Protein AF-A0A1F9CX68-F1 (afdb_monomer)

Nearest PDB structures (foldseek):
  2p1b-assembly2_B  TM=5.301E-01  e=1.388E-01  Homo sapiens
  8ic1-assembly1_A  TM=4.651E-01  e=1.816E-01  Microbacterium arabinogalactanolyticum
  3wg3-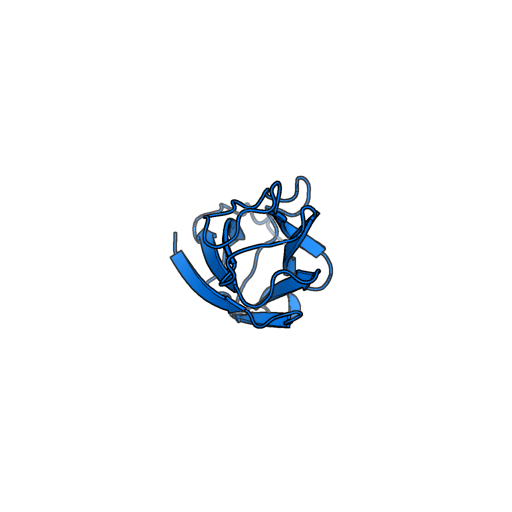assembly1_B  TM=4.033E-01  e=5.564E-02  Cyclocybe cylindracea
  8hhv-assembly1_A  TM=3.440E-01  e=1.916E-01  Microbacterium arabinogalactanolyticum
  7ou8-assembly1_AAA  TM=4.568E-01  e=9.112E-01  Bacteroides thetaiotaomicron VPI-5482

Foldseek 3Di:
DDKDKDKAFFQGKDWAFDPAKFFFPWKKKAQPDQFFDFQWKKFWALVVHTQWMWTDHGGGGRDITIIDGDPPCRGQIAHCPDPDPSSGIIIIGTDGGSGMMIMMTDTDPPSDDPDDPPDD

Secondary structure (DSSP, 8-state):
-EEEEEEE-TT-EEEEE-SSSBEEEEEEEEESSSB--TT-EEEEEETTEEEEEEE--SSB-SSEEEPEEPTTTTTPPB-TT-SSHHHHEEEEEEESS---EEEEEEEES-----PPP---

Solvent-accessible surface area (backbone atoms only — not comparable to full-atom values): 6386 Å² total; per-residue (Å²): 114,48,79,46,82,43,83,39,53,53,65,27,76,47,77,43,72,38,93,49,52,24,25,59,74,44,40,35,35,30,34,76,33,76,54,30,50,60,69,23,32,41,35,36,15,49,68,91,46,56,23,30,41,25,57,39,83,47,51,68,27,69,44,83,45,66,32,50,64,31,93,85,38,30,78,52,66,28,26,56,84,56,91,50,70,51,32,23,31,43,32,37,37,42,45,60,85,33,49,32,31,44,33,40,40,34,33,26,61,75,67,81,72,85,73,75,82,91,80,133

Mean predicted aligned error: 5.5 Å

Structure (mmCIF, N/CA/C/O backbone):
data_AF-A0A1F9CX68-F1
#
_entry.id   AF-A0A1F9CX68-F1
#
loop_
_atom_site.group_PDB
_atom_site.id
_atom_site.type_symbol
_atom_site.label_atom_id
_atom_site.label_alt_id
_atom_site.label_comp_id
_atom_site.label_asym_id
_atom_site.label_entity_id
_atom_site.label_seq_id
_atom_site.pdbx_PDB_ins_code
_atom_site.Cartn_x
_atom_site.Cartn_y
_atom_site.Cartn_z
_atom_site.occupancy
_atom_site.B_iso_or_equiv
_atom_site.auth_seq_id
_atom_site.auth_comp_id
_atom_site.auth_asym_id
_atom_site.auth_atom_id
_atom_site.pdbx_PDB_model_num
ATOM 1 N N . MET A 1 1 ? 1.232 -13.305 -10.029 1.00 83.56 1 MET A N 1
ATOM 2 C CA . MET A 1 1 ? 0.776 -12.393 -8.950 1.00 83.56 1 MET A CA 1
ATOM 3 C C . MET A 1 1 ? 1.349 -12.880 -7.632 1.00 83.56 1 MET A C 1
ATOM 5 O O . MET A 1 1 ? 1.101 -14.020 -7.250 1.00 83.56 1 MET A O 1
ATOM 9 N N . ILE A 1 2 ? 2.121 -12.030 -6.964 1.00 92.50 2 ILE A N 1
ATOM 10 C CA . ILE A 1 2 ? 2.839 -12.309 -5.717 1.00 92.50 2 ILE A CA 1
ATOM 11 C C . ILE A 1 2 ? 2.177 -11.509 -4.591 1.00 92.50 2 ILE A C 1
ATOM 13 O O . ILE A 1 2 ? 1.781 -10.365 -4.799 1.00 92.50 2 ILE A O 1
ATOM 17 N N . ARG A 1 3 ? 2.053 -12.098 -3.398 1.00 95.19 3 ARG A N 1
ATOM 18 C CA . ARG A 1 3 ? 1.547 -11.407 -2.203 1.00 95.19 3 ARG A CA 1
ATOM 19 C C . ARG A 1 3 ? 2.663 -11.235 -1.189 1.00 95.19 3 ARG A C 1
ATOM 21 O O . ARG A 1 3 ? 3.332 -12.207 -0.844 1.00 95.19 3 ARG A O 1
ATOM 28 N N . LEU A 1 4 ? 2.854 -10.007 -0.725 1.00 95.69 4 LEU A N 1
ATOM 29 C CA . LEU A 1 4 ? 3.863 -9.655 0.270 1.00 95.69 4 LEU A CA 1
ATOM 30 C C . LEU A 1 4 ? 3.145 -9.207 1.539 1.00 95.69 4 LEU A C 1
ATOM 32 O O . LEU A 1 4 ? 2.350 -8.274 1.484 1.00 95.69 4 LEU A O 1
ATOM 36 N N . LEU A 1 5 ? 3.430 -9.856 2.667 1.00 97.0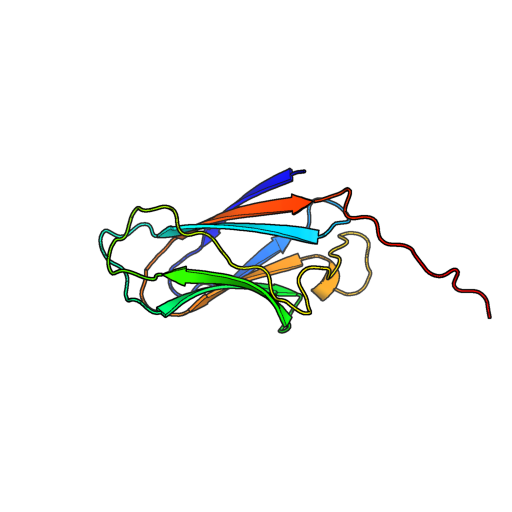6 5 LEU A N 1
ATOM 37 C CA . LEU A 1 5 ? 2.916 -9.445 3.971 1.00 97.06 5 LEU A CA 1
ATOM 38 C C . LEU A 1 5 ? 4.004 -8.684 4.726 1.00 97.06 5 LEU A C 1
ATOM 40 O O . LEU A 1 5 ? 5.111 -9.192 4.904 1.00 97.06 5 LEU A O 1
ATOM 44 N N . VAL A 1 6 ? 3.681 -7.477 5.176 1.00 96.25 6 VAL A N 1
ATOM 45 C CA . VAL A 1 6 ? 4.630 -6.560 5.808 1.00 96.25 6 VAL A CA 1
ATOM 46 C C . VAL A 1 6 ? 4.044 -6.045 7.114 1.00 96.25 6 VAL A C 1
ATOM 48 O O . VAL A 1 6 ? 2.918 -5.553 7.150 1.00 96.25 6 VAL A O 1
ATOM 51 N N . ALA A 1 7 ? 4.817 -6.146 8.193 1.00 94.88 7 ALA A N 1
ATOM 52 C CA . ALA A 1 7 ? 4.489 -5.487 9.448 1.00 94.88 7 ALA A CA 1
ATOM 53 C C . ALA A 1 7 ? 4.952 -4.027 9.392 1.00 94.88 7 ALA A C 1
ATOM 55 O O . ALA A 1 7 ? 6.127 -3.749 9.143 1.00 94.88 7 ALA A O 1
ATOM 56 N N . LEU A 1 8 ? 4.028 -3.103 9.632 1.00 93.88 8 LEU A N 1
ATOM 57 C CA . LEU A 1 8 ? 4.267 -1.668 9.660 1.00 93.88 8 LEU A CA 1
ATOM 58 C C . LEU A 1 8 ? 4.091 -1.173 11.098 1.00 93.88 8 LEU A C 1
ATOM 60 O O . LEU A 1 8 ? 3.026 -1.343 11.688 1.00 93.88 8 LEU A O 1
ATOM 64 N N . ALA A 1 9 ? 5.140 -0.597 11.681 1.00 89.62 9 ALA A N 1
ATOM 65 C CA . ALA A 1 9 ? 5.049 0.032 12.998 1.00 89.62 9 ALA A CA 1
ATOM 66 C C . ALA A 1 9 ? 4.182 1.305 12.944 1.00 89.62 9 ALA A C 1
ATOM 68 O O . ALA A 1 9 ? 3.992 1.880 11.871 1.00 89.62 9 ALA A O 1
ATOM 69 N N . SER A 1 10 ? 3.692 1.758 14.101 1.00 81.81 10 SER A N 1
ATOM 70 C CA . SER A 1 10 ? 3.003 3.050 14.227 1.00 81.81 10 SER A CA 1
ATOM 71 C C . SER A 1 10 ? 3.894 4.184 13.719 1.00 81.81 10 SER A C 1
ATOM 73 O O . SER A 1 10 ? 5.069 4.227 14.088 1.00 81.81 10 SER A O 1
ATOM 75 N N . ASP A 1 11 ? 3.356 5.058 12.863 1.00 77.00 11 ASP A N 1
ATOM 76 C CA . ASP A 1 11 ? 4.095 6.151 12.201 1.00 77.00 11 ASP A CA 1
ATOM 77 C C . ASP A 1 11 ? 5.347 5.684 11.426 1.00 77.00 11 ASP A C 1
ATOM 79 O O . ASP A 1 11 ? 6.288 6.440 11.171 1.00 77.00 11 ASP A O 1
ATOM 83 N N . GLY A 1 12 ? 5.388 4.397 11.070 1.00 82.50 12 GLY A N 1
ATOM 84 C CA . GLY A 1 12 ? 6.539 3.764 10.452 1.00 82.50 12 GLY A CA 1
ATOM 85 C C . GLY A 1 12 ? 6.672 4.094 8.969 1.00 82.50 12 GLY A C 1
ATOM 86 O O . GLY A 1 12 ? 5.693 4.182 8.226 1.00 82.50 12 GLY A O 1
ATOM 87 N N . THR A 1 13 ? 7.922 4.191 8.516 1.00 93.31 13 THR A N 1
ATOM 88 C CA . THR A 1 13 ? 8.280 4.041 7.102 1.00 93.31 13 THR A CA 1
ATOM 89 C C . THR A 1 13 ? 9.013 2.719 6.926 1.00 93.31 13 THR A C 1
ATOM 91 O O . THR A 1 13 ? 9.986 2.454 7.631 1.00 93.31 13 THR A O 1
ATOM 94 N N . VAL A 1 14 ? 8.572 1.901 5.973 1.00 95.31 14 VAL A N 1
ATOM 95 C CA . VAL A 1 14 ? 9.218 0.630 5.622 1.00 95.31 14 VAL A CA 1
ATOM 96 C C . VAL A 1 14 ? 9.485 0.603 4.123 1.00 95.31 14 VAL A C 1
ATOM 98 O O . VAL A 1 14 ? 8.630 0.979 3.325 1.00 95.31 14 VAL A O 1
ATOM 101 N N . TYR A 1 15 ? 10.673 0.140 3.741 1.00 96.31 15 TYR A N 1
ATOM 102 C CA . TYR A 1 15 ? 11.033 -0.102 2.348 1.00 96.31 15 TYR A CA 1
ATOM 103 C C . TYR A 1 15 ? 10.965 -1.598 2.076 1.00 96.31 15 TYR A C 1
ATOM 105 O O . TYR A 1 15 ? 11.686 -2.383 2.690 1.00 96.31 15 TYR A O 1
ATOM 113 N N . VAL A 1 16 ? 10.081 -1.984 1.166 1.00 96.44 16 VAL A N 1
ATOM 114 C CA . VAL A 1 16 ? 9.830 -3.373 0.792 1.00 96.44 16 VAL A CA 1
ATOM 115 C C . VAL A 1 16 ? 10.505 -3.620 -0.556 1.00 96.44 16 VAL A C 1
ATOM 117 O O . VAL A 1 16 ? 10.091 -3.011 -1.544 1.00 96.44 16 VAL A O 1
ATOM 120 N N . PRO A 1 17 ? 11.542 -4.469 -0.639 1.00 95.56 17 PRO A N 1
ATOM 121 C CA . PRO A 1 17 ? 12.159 -4.808 -1.916 1.00 95.56 17 PRO A CA 1
ATOM 122 C C . PRO A 1 17 ? 11.144 -5.429 -2.877 1.00 95.56 17 PRO A C 1
ATOM 124 O O . PRO A 1 17 ? 10.378 -6.314 -2.488 1.00 95.56 17 PRO A O 1
ATOM 127 N N . ALA A 1 18 ? 11.142 -4.979 -4.132 1.00 93.44 18 ALA A N 1
ATOM 128 C CA . ALA A 1 18 ? 10.320 -5.593 -5.162 1.00 93.44 18 ALA A CA 1
ATOM 129 C C . ALA A 1 18 ? 10.815 -7.031 -5.427 1.00 93.44 18 ALA A C 1
ATOM 131 O O . ALA A 1 18 ? 12.008 -7.230 -5.661 1.00 93.44 18 ALA A O 1
ATOM 132 N N . PRO A 1 19 ? 9.936 -8.049 -5.401 1.00 93.06 19 PRO A N 1
ATOM 133 C CA . PRO A 1 19 ? 10.350 -9.446 -5.553 1.00 93.06 19 PRO A CA 1
ATOM 134 C C . PRO A 1 19 ? 10.785 -9.772 -6.989 1.00 93.06 19 PRO A C 1
ATOM 136 O O . PRO A 1 19 ? 11.557 -10.698 -7.219 1.00 93.06 19 PRO A O 1
ATOM 139 N N . CYS A 1 20 ? 10.258 -9.028 -7.957 1.00 91.25 20 CYS A N 1
ATOM 140 C CA . CYS A 1 20 ? 10.547 -9.125 -9.380 1.00 91.25 20 CYS A CA 1
ATOM 141 C C . CYS A 1 20 ? 10.119 -7.819 -10.063 1.00 91.25 20 CYS A C 1
ATOM 143 O O . CYS A 1 20 ? 9.579 -6.917 -9.416 1.00 91.25 20 CYS A O 1
ATOM 145 N N . ARG A 1 21 ? 10.349 -7.719 -11.374 1.00 92.44 21 ARG A N 1
ATOM 146 C CA . ARG A 1 21 ? 9.840 -6.604 -12.169 1.00 92.44 21 ARG A CA 1
ATOM 147 C C . ARG A 1 21 ? 8.313 -6.673 -12.268 1.00 92.44 21 ARG A C 1
ATOM 149 O O . ARG A 1 21 ? 7.781 -7.683 -12.716 1.00 92.44 21 ARG A O 1
ATOM 156 N N . GLY A 1 22 ? 7.617 -5.604 -11.890 1.00 92.88 22 GLY A N 1
ATOM 157 C CA . GLY A 1 22 ? 6.152 -5.572 -11.886 1.00 92.88 22 GLY A CA 1
ATOM 158 C C . GLY A 1 22 ? 5.563 -4.293 -11.297 1.00 92.88 22 GLY A C 1
ATOM 159 O O . GLY A 1 22 ? 6.254 -3.283 -11.172 1.00 92.88 22 GLY A O 1
ATOM 160 N N . VAL A 1 23 ? 4.276 -4.325 -10.949 1.00 94.50 23 VAL A N 1
ATOM 161 C CA . VAL A 1 23 ? 3.532 -3.177 -10.395 1.00 94.50 23 VAL A CA 1
ATOM 162 C C . VAL A 1 23 ? 2.768 -3.556 -9.127 1.00 94.50 23 VAL A C 1
ATOM 164 O O . VAL A 1 23 ? 2.427 -4.719 -8.907 1.00 94.50 23 VAL A O 1
ATOM 167 N N . VAL A 1 24 ? 2.434 -2.558 -8.308 1.00 95.00 24 VAL A N 1
ATOM 168 C CA . VAL A 1 24 ? 1.497 -2.734 -7.190 1.00 95.00 24 VAL A CA 1
ATOM 169 C C . VAL A 1 24 ? 0.072 -2.754 -7.745 1.00 95.00 24 VAL A C 1
ATOM 171 O O . VAL A 1 24 ? -0.470 -1.723 -8.133 1.00 95.00 24 VAL A O 1
ATOM 174 N N . SER A 1 25 ? -0.535 -3.937 -7.786 1.00 94.19 25 SER A N 1
ATOM 175 C CA . SER A 1 25 ? -1.900 -4.152 -8.286 1.00 94.19 25 SER A CA 1
ATOM 176 C C . SER A 1 25 ? -2.981 -3.931 -7.224 1.00 94.19 25 SER A C 1
ATOM 178 O O . SER A 1 25 ? -4.106 -3.561 -7.558 1.00 94.19 25 SER A O 1
ATOM 180 N N . GLY A 1 26 ? -2.634 -4.087 -5.945 1.00 95.25 26 GLY A N 1
ATOM 181 C CA . GLY A 1 26 ? -3.558 -3.922 -4.829 1.00 95.25 26 GLY A CA 1
ATOM 182 C C . GLY A 1 26 ? -2.840 -3.742 -3.495 1.00 95.25 26 GLY A C 1
ATOM 183 O O . GLY A 1 26 ? -1.662 -4.076 -3.346 1.00 95.25 26 GLY A O 1
ATOM 184 N N . LEU A 1 27 ? -3.565 -3.190 -2.528 1.00 97.44 27 LEU A N 1
ATOM 185 C CA . LEU A 1 27 ? -3.090 -2.954 -1.171 1.00 97.44 27 LEU A CA 1
ATOM 186 C C . LEU A 1 27 ? -4.234 -3.247 -0.203 1.00 97.44 27 LEU A C 1
ATOM 188 O O . LEU A 1 27 ? -5.350 -2.768 -0.404 1.00 97.44 27 LEU A O 1
ATOM 192 N N . LYS A 1 28 ? -3.966 -4.023 0.840 1.00 97.06 28 LYS A N 1
ATOM 193 C CA . LYS A 1 28 ? -4.898 -4.274 1.943 1.00 97.06 28 LYS A CA 1
ATOM 194 C C . LYS A 1 28 ? -4.157 -4.141 3.254 1.00 97.06 28 LYS A C 1
ATOM 196 O O . LYS A 1 28 ? -2.966 -4.439 3.316 1.00 97.06 28 LYS A O 1
ATOM 201 N N . ALA A 1 29 ? -4.843 -3.730 4.308 1.00 95.62 29 ALA A N 1
ATOM 202 C CA . ALA A 1 29 ? -4.235 -3.696 5.626 1.00 95.62 29 ALA A CA 1
ATOM 203 C C . ALA A 1 29 ? -5.238 -3.971 6.737 1.00 95.62 29 ALA A C 1
ATOM 205 O O . ALA A 1 29 ? -6.438 -3.757 6.583 1.00 95.62 29 ALA A O 1
ATOM 206 N N . VAL A 1 30 ? -4.709 -4.429 7.868 1.00 94.94 30 VAL A N 1
ATOM 207 C CA . VAL A 1 30 ? -5.434 -4.539 9.133 1.00 94.94 30 VAL A CA 1
ATOM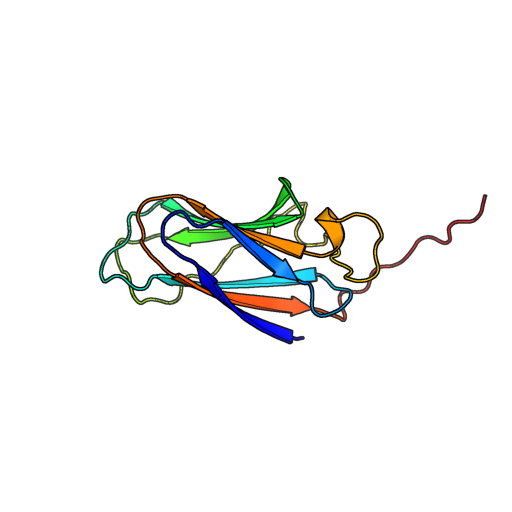 208 C C . VAL A 1 30 ? -4.633 -3.819 10.206 1.00 94.94 30 VAL A C 1
ATOM 210 O O . VAL A 1 30 ? -3.538 -4.261 10.578 1.00 94.94 30 VAL A O 1
ATOM 213 N N . TYR A 1 31 ? -5.189 -2.732 10.730 1.00 93.69 31 TYR A N 1
ATOM 214 C CA . TYR A 1 31 ? -4.637 -2.040 11.891 1.00 93.69 31 TYR A CA 1
ATOM 215 C C . TYR A 1 31 ? -4.761 -2.923 13.136 1.00 93.69 31 TYR A C 1
ATOM 217 O O . TYR A 1 31 ? -5.830 -3.460 13.422 1.00 93.69 31 TYR A O 1
ATOM 225 N N . GLN A 1 32 ? -3.665 -3.084 13.875 1.00 92.94 32 GLN A N 1
ATOM 226 C CA . GLN A 1 32 ? -3.539 -3.958 15.047 1.00 92.94 32 GLN A CA 1
ATOM 227 C C . GLN A 1 32 ? -3.965 -3.235 16.339 1.00 92.94 32 GLN A C 1
ATOM 229 O O . GLN A 1 32 ? -3.294 -3.299 17.367 1.00 92.94 32 GLN A O 1
ATOM 234 N N . THR A 1 33 ? -5.082 -2.517 16.268 1.00 91.25 33 THR A N 1
ATOM 235 C CA . THR A 1 33 ? -5.720 -1.778 17.366 1.00 91.25 33 THR A CA 1
ATOM 236 C C . THR A 1 33 ? -7.231 -1.942 17.255 1.00 91.25 33 THR A C 1
ATOM 238 O O . THR A 1 33 ? -7.735 -2.207 16.169 1.00 91.25 33 THR A O 1
ATOM 241 N N . ASN A 1 34 ? -7.964 -1.774 18.358 1.00 90.44 34 ASN A N 1
ATOM 242 C CA . ASN A 1 34 ? -9.428 -1.868 18.366 1.00 90.44 34 ASN A CA 1
ATOM 243 C C . ASN A 1 34 ? -10.107 -0.659 17.710 1.00 90.44 34 ASN A C 1
ATOM 245 O O . ASN A 1 34 ? -11.238 -0.774 17.240 1.00 90.44 34 ASN A O 1
ATOM 249 N N . THR A 1 35 ? -9.433 0.492 17.698 1.00 89.12 35 THR A N 1
ATOM 250 C CA . THR A 1 35 ? -9.960 1.743 17.148 1.00 89.12 35 THR A CA 1
ATOM 251 C C . THR A 1 35 ? -8.899 2.472 16.342 1.00 89.12 35 THR A C 1
ATOM 253 O O . THR A 1 35 ? -7.741 2.518 16.760 1.00 89.12 35 THR A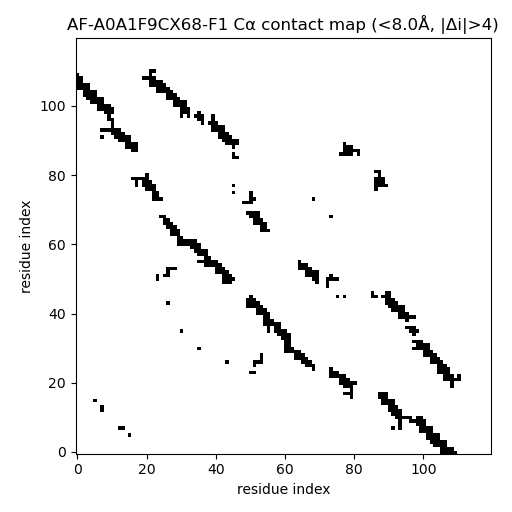 O 1
ATOM 256 N N . VAL A 1 36 ? -9.318 3.070 15.233 1.00 92.31 36 VAL A N 1
ATOM 257 C CA . VAL A 1 36 ? -8.509 3.947 14.371 1.00 92.31 36 VAL A CA 1
ATOM 258 C C . VAL A 1 36 ? -9.247 5.265 14.165 1.00 92.31 36 VAL A C 1
ATOM 260 O O . VAL A 1 36 ? -10.456 5.325 14.397 1.00 92.31 36 VAL A O 1
ATOM 263 N N . GLU A 1 37 ? -8.556 6.316 13.737 1.00 92.19 37 GLU A N 1
ATOM 264 C CA . GLU A 1 37 ? -9.223 7.564 13.376 1.00 92.19 37 GLU A CA 1
ATOM 265 C C . GLU A 1 37 ? -9.579 7.549 11.880 1.00 92.19 37 GLU A C 1
ATOM 267 O O . GLU A 1 37 ? -8.742 7.197 11.041 1.00 92.19 37 GLU A O 1
ATOM 272 N N . PRO A 1 38 ? -10.812 7.930 11.495 1.00 93.00 38 PRO A N 1
ATOM 273 C CA . PRO A 1 38 ? -11.145 8.123 10.093 1.00 93.00 38 PRO A CA 1
ATOM 274 C C . PRO A 1 38 ? -10.177 9.112 9.439 1.00 93.00 38 PRO A C 1
ATOM 276 O O . PRO A 1 38 ? -9.961 10.215 9.941 1.00 93.00 38 PRO A O 1
ATOM 279 N N . GLY A 1 39 ? -9.615 8.729 8.296 1.00 91.62 39 GLY A N 1
ATOM 280 C CA . GLY A 1 39 ? -8.582 9.505 7.614 1.00 91.62 39 GLY A CA 1
ATOM 281 C C . GLY A 1 39 ? -7.147 9.091 7.943 1.00 91.62 39 GLY A C 1
ATOM 282 O O . GLY A 1 39 ? -6.238 9.565 7.261 1.00 91.62 39 GLY A O 1
ATOM 283 N N . ASP A 1 40 ? -6.925 8.176 8.892 1.00 92.75 40 ASP A N 1
ATOM 284 C CA . ASP A 1 40 ? -5.640 7.486 9.011 1.00 92.75 40 ASP A CA 1
ATOM 285 C C . ASP A 1 40 ? -5.346 6.736 7.700 1.00 92.75 40 ASP A C 1
ATOM 287 O O . ASP A 1 40 ? -6.239 6.140 7.086 1.00 92.75 40 ASP A O 1
ATOM 291 N N . THR A 1 41 ? -4.097 6.791 7.230 1.00 94.44 41 THR A N 1
ATOM 292 C CA . THR A 1 41 ? -3.719 6.266 5.909 1.00 94.44 41 THR A CA 1
ATOM 293 C C . THR A 1 41 ? -2.482 5.384 5.936 1.00 94.44 41 THR A C 1
ATOM 295 O O . THR A 1 41 ? -1.581 5.553 6.755 1.00 94.44 41 THR A O 1
ATOM 298 N N . ILE A 1 42 ? -2.428 4.450 4.987 1.00 95.88 42 ILE A N 1
ATOM 299 C CA . ILE A 1 42 ? -1.209 3.732 4.608 1.00 95.88 42 ILE A CA 1
ATOM 300 C C . ILE A 1 42 ? -1.003 3.952 3.117 1.00 95.88 42 ILE A C 1
ATOM 302 O O . ILE A 1 42 ? -1.856 3.604 2.300 1.00 95.88 42 ILE A O 1
ATOM 306 N N . ILE A 1 43 ? 0.134 4.537 2.764 1.00 96.75 43 ILE A N 1
ATOM 307 C CA . ILE A 1 43 ? 0.459 4.901 1.388 1.00 96.75 43 ILE A CA 1
ATOM 308 C C . ILE A 1 43 ? 1.583 3.995 0.904 1.00 96.75 43 ILE A C 1
ATOM 310 O O . ILE A 1 43 ? 2.656 3.960 1.507 1.00 96.75 43 ILE A O 1
ATOM 314 N N . ALA A 1 44 ? 1.341 3.293 -0.201 1.00 97.38 44 ALA A N 1
ATOM 315 C CA . ALA A 1 44 ? 2.387 2.667 -0.993 1.00 97.38 44 ALA A CA 1
ATOM 316 C C . ALA A 1 44 ? 2.847 3.657 -2.066 1.00 97.38 44 ALA A C 1
ATOM 318 O O . ALA A 1 44 ? 2.037 4.148 -2.857 1.00 97.38 44 ALA A O 1
ATOM 319 N N . SER A 1 45 ? 4.143 3.951 -2.112 1.00 97.44 45 SER A N 1
ATOM 320 C CA . SER A 1 45 ? 4.728 4.893 -3.060 1.00 97.44 45 SER A CA 1
ATOM 321 C C . SER A 1 45 ? 6.012 4.371 -3.696 1.00 97.44 45 SER A C 1
ATOM 323 O O . SER A 1 45 ? 6.720 3.517 -3.156 1.00 97.44 45 SER A O 1
ATOM 325 N N . ARG A 1 46 ? 6.325 4.934 -4.863 1.00 95.94 46 ARG A N 1
ATOM 326 C CA . ARG A 1 46 ? 7.659 4.912 -5.453 1.00 95.94 46 ARG A CA 1
ATOM 327 C C . ARG A 1 46 ? 8.317 6.249 -5.137 1.00 95.94 46 ARG A C 1
ATOM 329 O O . ARG A 1 46 ? 7.906 7.276 -5.676 1.00 95.94 46 ARG A O 1
ATOM 336 N N . ASP A 1 47 ? 9.279 6.244 -4.217 1.00 93.69 47 ASP A N 1
ATOM 337 C CA . ASP A 1 47 ? 9.808 7.467 -3.598 1.00 93.69 47 ASP A CA 1
ATOM 338 C C . ASP A 1 47 ? 8.676 8.353 -3.020 1.00 93.69 47 ASP A C 1
ATOM 340 O O . ASP A 1 47 ? 7.999 7.952 -2.068 1.00 93.69 47 ASP A O 1
ATOM 344 N N . THR A 1 48 ? 8.430 9.529 -3.595 1.00 93.56 48 THR A N 1
ATOM 345 C CA . THR A 1 48 ? 7.396 10.491 -3.182 1.00 93.56 48 THR A CA 1
ATOM 346 C C . THR A 1 48 ? 6.079 10.326 -3.943 1.00 93.56 48 THR A C 1
ATOM 348 O O . THR A 1 48 ? 5.085 10.964 -3.605 1.00 93.56 48 THR A O 1
ATOM 351 N N . THR A 1 49 ? 6.043 9.455 -4.954 1.00 96.00 49 THR A N 1
ATOM 352 C CA . THR A 1 49 ? 4.884 9.273 -5.835 1.00 96.00 49 THR A CA 1
ATOM 353 C C . THR A 1 49 ? 4.014 8.114 -5.356 1.00 96.00 49 THR A C 1
ATOM 355 O O . THR A 1 49 ? 4.411 6.954 -5.466 1.00 96.00 49 THR A O 1
ATOM 358 N N . ALA A 1 50 ? 2.829 8.411 -4.820 1.00 97.00 50 ALA A N 1
ATOM 359 C CA . ALA A 1 50 ? 1.874 7.397 -4.373 1.00 97.00 50 ALA A CA 1
ATOM 360 C C . ALA A 1 50 ? 1.372 6.543 -5.549 1.00 97.00 50 ALA A C 1
ATOM 362 O O . ALA A 1 50 ? 1.019 7.081 -6.594 1.00 97.00 50 ALA A O 1
ATOM 363 N N . VAL A 1 51 ? 1.328 5.221 -5.371 1.00 96.88 51 VAL A N 1
ATOM 364 C CA . VAL A 1 51 ? 0.776 4.258 -6.345 1.00 96.88 51 VAL A CA 1
ATOM 365 C C . VAL A 1 51 ? -0.513 3.611 -5.843 1.00 96.88 51 VAL A C 1
ATOM 367 O O . VAL A 1 51 ? -1.341 3.180 -6.645 1.00 96.88 51 VAL A O 1
ATOM 370 N N . ASN A 1 52 ? -0.704 3.555 -4.523 1.00 97.81 52 ASN A N 1
ATOM 371 C CA . ASN A 1 52 ? -1.920 3.067 -3.885 1.00 97.81 52 ASN A CA 1
ATOM 372 C C . ASN A 1 52 ? -2.047 3.679 -2.482 1.00 97.81 52 ASN A C 1
ATOM 374 O O . ASN A 1 52 ? -1.049 3.771 -1.762 1.00 97.81 52 ASN A O 1
ATOM 378 N N . THR A 1 53 ? -3.259 4.068 -2.100 1.00 97.31 53 THR A N 1
ATOM 379 C CA . THR A 1 53 ? -3.543 4.658 -0.790 1.00 97.31 53 THR A CA 1
ATOM 380 C C . THR A 1 53 ? -4.693 3.925 -0.132 1.00 97.31 53 THR A C 1
ATOM 382 O O . THR A 1 53 ? -5.784 3.829 -0.686 1.00 97.31 53 THR A O 1
ATOM 385 N N . LEU A 1 54 ? -4.457 3.448 1.081 1.00 96.19 54 LEU A N 1
ATOM 386 C CA . LEU A 1 54 ? -5.479 2.936 1.977 1.00 96.19 54 LEU A CA 1
ATOM 387 C C . LEU A 1 54 ? -5.858 4.025 2.975 1.00 96.19 54 LEU A C 1
ATOM 389 O O . LEU A 1 54 ? -4.976 4.697 3.506 1.00 96.19 54 LEU A O 1
ATOM 393 N N . THR A 1 55 ? -7.157 4.181 3.225 1.00 95.25 55 THR A N 1
ATOM 394 C CA . THR A 1 55 ? -7.711 5.161 4.165 1.00 95.25 55 THR A CA 1
ATOM 395 C C . THR A 1 55 ? -8.725 4.473 5.065 1.00 95.25 55 THR A C 1
ATOM 397 O O . THR A 1 55 ? -9.670 3.875 4.557 1.00 95.25 55 THR A O 1
ATOM 400 N N . ALA A 1 56 ? -8.560 4.589 6.382 1.00 93.00 56 ALA A N 1
ATOM 401 C CA . ALA A 1 56 ? -9.580 4.172 7.334 1.00 93.00 56 ALA A CA 1
ATOM 402 C C . ALA A 1 56 ? -10.828 5.054 7.171 1.00 93.00 56 ALA A C 1
ATOM 404 O O . ALA A 1 56 ? -10.748 6.282 7.257 1.00 93.00 56 ALA A O 1
ATOM 405 N N . VAL A 1 57 ? -11.986 4.443 6.917 1.00 90.38 57 VAL A N 1
ATOM 406 C CA . VAL A 1 57 ? -13.248 5.181 6.686 1.00 90.38 57 VAL A CA 1
ATOM 407 C C . VAL A 1 57 ? -14.089 5.276 7.958 1.00 90.38 57 VAL A C 1
ATOM 409 O O . VAL A 1 57 ? -14.911 6.180 8.113 1.00 90.38 57 VAL A O 1
ATOM 412 N N . THR A 1 58 ? -13.890 4.341 8.883 1.00 91.12 58 THR A N 1
ATOM 413 C CA . THR A 1 58 ? -14.633 4.255 10.141 1.00 91.12 58 THR A CA 1
ATOM 414 C C . THR A 1 58 ? -13.671 4.150 11.312 1.00 91.12 58 THR A C 1
ATOM 416 O O . THR A 1 58 ? -12.471 3.991 11.125 1.00 91.12 58 THR A O 1
ATOM 419 N N . THR A 1 59 ? -14.202 4.206 12.529 1.00 92.88 59 THR A N 1
ATOM 420 C CA . THR A 1 59 ? -13.400 4.039 13.742 1.00 92.88 59 THR A CA 1
ATOM 421 C C . THR A 1 59 ? -13.084 2.581 14.075 1.00 92.88 59 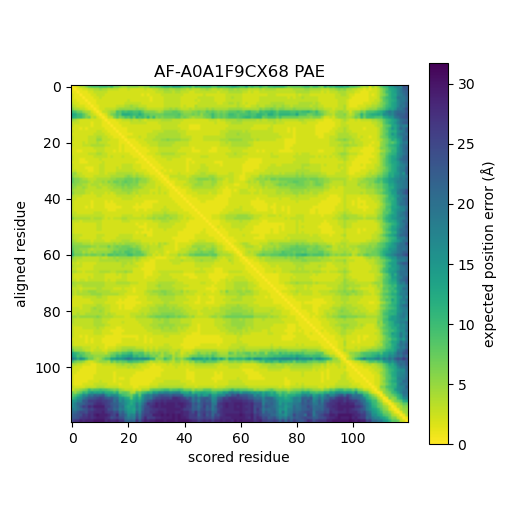THR A C 1
ATOM 423 O O . THR A 1 59 ? -12.423 2.319 15.078 1.00 92.88 59 THR A O 1
ATOM 426 N N . ALA A 1 60 ? -13.563 1.614 13.286 1.00 87.38 60 ALA A N 1
ATOM 427 C CA . ALA A 1 60 ? -13.339 0.200 13.549 1.00 87.38 60 ALA A CA 1
ATOM 428 C C . ALA A 1 60 ? -11.892 -0.188 13.216 1.00 87.38 60 ALA A C 1
ATOM 430 O O . ALA A 1 60 ? -11.480 -0.138 12.062 1.00 87.38 60 ALA A O 1
ATOM 431 N N . GLY A 1 61 ? -11.128 -0.607 14.224 1.00 85.06 61 GLY A N 1
ATOM 432 C CA . GLY A 1 61 ? -9.865 -1.307 14.013 1.00 85.06 61 GLY A CA 1
ATOM 433 C C . GLY A 1 61 ? -10.069 -2.821 13.853 1.00 85.06 61 GLY A C 1
ATOM 434 O O . GLY A 1 61 ? -11.197 -3.312 13.909 1.00 85.06 61 GLY A O 1
ATOM 435 N N . LEU A 1 62 ? -8.988 -3.581 13.634 1.00 91.00 62 LEU A N 1
ATOM 436 C CA . LEU A 1 62 ? -9.017 -5.038 13.391 1.00 91.00 62 LEU A CA 1
ATOM 437 C C . LEU A 1 62 ? -9.894 -5.493 12.205 1.00 91.00 62 LEU A C 1
ATOM 439 O O . LEU A 1 62 ? -10.253 -6.668 12.107 1.00 91.00 62 LEU A O 1
ATOM 443 N N . VAL A 1 63 ? -10.219 -4.588 11.284 1.00 92.50 63 VAL A N 1
ATOM 444 C CA . VAL A 1 63 ? -10.930 -4.885 10.035 1.00 92.50 63 VAL A CA 1
ATOM 445 C C . VAL A 1 63 ? -9.990 -4.768 8.843 1.00 92.50 63 VAL A C 1
ATOM 447 O O . VAL A 1 63 ? -8.949 -4.113 8.916 1.00 92.50 63 VAL A O 1
ATOM 450 N N . VAL A 1 64 ? -10.348 -5.433 7.744 1.00 94.44 64 VAL A N 1
ATOM 451 C CA . VAL A 1 64 ? -9.603 -5.329 6.488 1.00 94.44 64 VAL A CA 1
ATOM 452 C C . VAL A 1 64 ? -10.020 -4.056 5.775 1.00 94.44 64 VAL A C 1
ATOM 454 O O . VAL A 1 64 ? -11.138 -3.955 5.273 1.00 94.44 64 VAL A O 1
ATOM 457 N N . GLU A 1 65 ? -9.085 -3.127 5.683 1.00 94.31 65 GLU A N 1
ATOM 458 C CA . GLU A 1 65 ? -9.191 -1.950 4.838 1.00 94.31 65 GLU A CA 1
ATOM 459 C C . GLU A 1 65 ? -8.576 -2.251 3.468 1.00 94.31 65 GLU A C 1
ATOM 461 O O . GLU A 1 65 ? -7.598 -2.998 3.346 1.00 94.31 65 GLU A O 1
ATOM 466 N N . THR A 1 66 ? -9.165 -1.688 2.415 1.0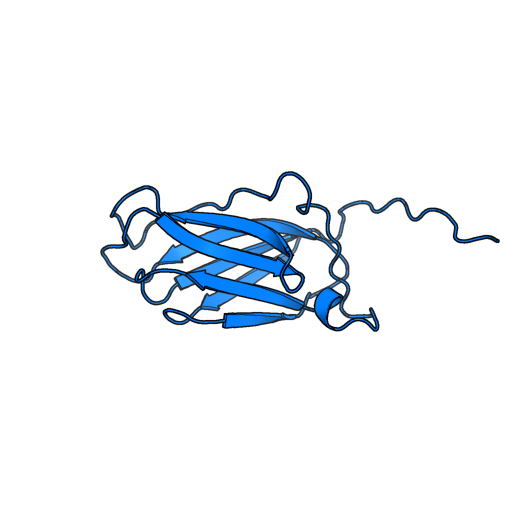0 96.12 66 THR A N 1
ATOM 467 C CA . THR A 1 66 ? -8.707 -1.883 1.032 1.00 96.12 66 THR A CA 1
ATOM 468 C C . THR A 1 66 ? -8.239 -0.559 0.453 1.00 96.12 66 THR A C 1
ATOM 470 O O . THR A 1 66 ? -8.939 0.447 0.522 1.00 96.12 66 THR A O 1
ATOM 473 N N . GLY A 1 67 ? -7.044 -0.570 -0.125 1.00 95.88 67 GLY A N 1
ATOM 474 C CA . GLY A 1 67 ? -6.455 0.584 -0.776 1.00 95.88 67 GLY A CA 1
ATOM 475 C C . GLY A 1 67 ? -7.049 0.862 -2.151 1.00 95.88 67 GLY A C 1
ATOM 476 O O . GLY A 1 67 ? -7.459 -0.040 -2.885 1.00 95.88 67 GLY A O 1
ATOM 477 N N . VAL A 1 68 ? -7.062 2.140 -2.506 1.00 96.94 68 VAL A N 1
ATOM 478 C CA . VAL A 1 68 ? -7.466 2.650 -3.809 1.00 96.94 68 VAL A CA 1
ATOM 479 C C . VAL A 1 68 ? -6.200 2.944 -4.624 1.00 96.94 68 VAL A C 1
ATOM 481 O O . VAL A 1 68 ? -5.389 3.780 -4.211 1.00 96.94 68 VAL A O 1
ATOM 484 N N . PRO A 1 69 ? -5.996 2.281 -5.780 1.00 96.81 69 PRO A N 1
ATOM 485 C CA . PRO A 1 69 ? -4.882 2.588 -6.672 1.00 96.81 69 PRO A CA 1
ATOM 486 C C . PRO A 1 69 ? -4.916 4.041 -7.154 1.00 96.81 69 PRO A C 1
ATOM 488 O O . PRO A 1 69 ? -5.975 4.554 -7.523 1.00 96.81 69 PRO A O 1
ATOM 491 N N . ASP A 1 70 ? -3.751 4.684 -7.222 1.00 96.38 70 ASP A N 1
ATOM 492 C CA . ASP A 1 70 ? -3.637 6.043 -7.748 1.00 96.38 70 ASP A CA 1
ATOM 493 C C . ASP A 1 70 ? -4.009 6.084 -9.239 1.00 96.38 70 ASP A C 1
ATOM 495 O O . ASP A 1 70 ? -3.578 5.248 -10.037 1.00 96.38 70 ASP A O 1
ATOM 499 N N . VAL A 1 71 ? -4.809 7.069 -9.648 1.00 92.38 71 VAL A N 1
ATOM 500 C CA . VAL A 1 71 ? -5.340 7.136 -11.019 1.00 92.38 71 VAL A CA 1
ATOM 501 C C . VAL A 1 71 ? -4.254 7.317 -12.082 1.00 92.38 71 VAL A C 1
ATOM 503 O O . VAL A 1 71 ? -4.422 6.826 -13.200 1.00 92.38 71 VAL A O 1
ATOM 506 N N . THR A 1 72 ? -3.148 7.971 -11.726 1.00 93.19 72 THR A N 1
ATOM 507 C CA . THR A 1 72 ? -2.049 8.328 -12.632 1.00 93.19 72 THR A CA 1
ATOM 508 C C . THR A 1 72 ? -0.889 7.346 -12.503 1.00 93.19 72 THR A C 1
ATOM 510 O O . THR A 1 72 ? -0.304 6.925 -13.498 1.00 93.19 72 THR A O 1
ATOM 513 N N . ASN A 1 73 ? -0.574 6.947 -11.274 1.00 93.69 73 ASN A N 1
ATOM 514 C CA . ASN A 1 73 ? 0.683 6.300 -10.919 1.00 93.69 73 ASN A CA 1
ATOM 515 C C . ASN A 1 73 ? 0.551 4.798 -10.627 1.00 93.69 73 ASN A C 1
ATOM 517 O O . ASN A 1 73 ? 1.565 4.127 -10.450 1.00 93.69 73 ASN A O 1
ATOM 521 N N . LYS A 1 74 ? -0.658 4.220 -10.628 1.00 88.75 74 LYS A N 1
ATOM 522 C CA . LYS A 1 74 ? -0.865 2.768 -10.420 1.00 88.75 74 LYS A CA 1
ATOM 523 C C . LYS A 1 74 ? -0.058 1.854 -11.354 1.00 88.75 74 LYS A C 1
ATOM 525 O O . LYS A 1 74 ? 0.164 0.696 -11.032 1.00 88.75 74 LYS A O 1
ATOM 530 N N . GLY A 1 75 ? 0.354 2.353 -12.521 1.00 89.62 75 GLY A N 1
ATOM 531 C CA . GLY A 1 75 ? 1.147 1.609 -13.506 1.00 89.62 75 GLY A CA 1
ATOM 532 C C . GLY A 1 75 ? 2.660 1.777 -13.362 1.00 89.62 75 GLY A C 1
ATOM 533 O O . GLY A 1 75 ? 3.396 1.340 -14.246 1.00 89.62 75 GLY A O 1
ATOM 534 N N . LEU A 1 76 ? 3.140 2.451 -12.311 1.00 93.06 76 LEU A N 1
ATOM 535 C CA . LEU A 1 76 ? 4.572 2.618 -12.098 1.00 93.06 76 LEU A CA 1
ATOM 536 C C . LEU A 1 76 ? 5.232 1.269 -11.815 1.00 93.06 76 LEU A C 1
ATOM 538 O O . LEU A 1 76 ? 4.840 0.530 -10.913 1.00 93.06 76 LEU A O 1
ATOM 542 N N . VAL A 1 77 ? 6.260 0.983 -12.608 1.00 92.88 77 VAL A N 1
ATOM 543 C CA . VAL A 1 77 ? 7.016 -0.264 -12.540 1.00 92.88 77 VAL A CA 1
ATOM 544 C C . VAL A 1 77 ? 8.059 -0.168 -11.438 1.00 92.88 77 VAL A C 1
ATOM 546 O O . VAL A 1 77 ? 8.792 0.825 -11.352 1.00 92.88 77 VAL A O 1
ATOM 549 N N . PHE A 1 78 ? 8.121 -1.230 -10.646 1.00 94.00 78 PHE A N 1
ATOM 550 C CA . PHE A 1 78 ? 9.216 -1.547 -9.751 1.00 94.00 78 PHE A CA 1
ATOM 551 C C . PHE A 1 78 ? 10.043 -2.667 -10.379 1.00 94.00 78 PHE A C 1
ATOM 553 O O . PHE A 1 78 ? 9.482 -3.613 -10.930 1.00 94.00 78 PHE A O 1
ATOM 560 N N . ASP A 1 79 ? 11.362 -2.551 -10.328 1.00 93.69 79 ASP A N 1
ATOM 561 C CA . ASP A 1 79 ? 12.305 -3.510 -10.888 1.00 93.69 79 ASP A CA 1
ATOM 562 C C . ASP A 1 79 ? 13.534 -3.619 -9.968 1.00 93.69 79 ASP A C 1
ATOM 564 O O . ASP A 1 79 ? 14.289 -2.650 -9.840 1.00 93.69 79 ASP A O 1
ATOM 568 N N . PRO A 1 80 ? 13.757 -4.775 -9.314 1.00 92.56 80 PRO A N 1
ATOM 569 C CA . PRO A 1 80 ? 14.908 -4.965 -8.436 1.00 92.56 80 PRO A CA 1
ATOM 570 C C . PRO A 1 80 ? 16.254 -4.948 -9.180 1.00 92.56 80 PRO A C 1
ATOM 572 O O . PRO A 1 80 ? 17.287 -4.805 -8.532 1.00 92.56 80 PRO A O 1
ATOM 575 N N . ALA A 1 81 ? 16.263 -5.092 -10.511 1.00 92.19 81 ALA A N 1
ATOM 576 C CA . ALA A 1 81 ? 17.468 -5.020 -11.338 1.00 92.19 81 ALA A CA 1
ATOM 577 C C . ALA A 1 81 ? 17.752 -3.612 -11.902 1.00 92.19 81 ALA A C 1
ATOM 579 O O . ALA A 1 81 ? 18.783 -3.419 -12.550 1.00 92.19 81 ALA A O 1
ATOM 580 N N . ASP A 1 82 ? 16.866 -2.631 -11.682 1.00 92.19 82 ASP A N 1
ATOM 581 C CA . ASP A 1 82 ? 17.098 -1.238 -12.086 1.00 92.19 82 ASP A CA 1
ATOM 582 C C . ASP A 1 82 ? 18.315 -0.658 -11.346 1.00 92.19 82 ASP A C 1
ATOM 584 O O . ASP A 1 82 ? 18.703 -1.136 -10.286 1.00 92.19 82 ASP A O 1
ATOM 588 N N . THR A 1 83 ? 18.924 0.402 -11.867 1.00 92.81 83 THR A N 1
ATOM 589 C CA . THR A 1 83 ? 20.018 1.121 -11.185 1.00 92.81 83 THR A CA 1
ATOM 590 C C . THR A 1 83 ? 19.514 2.273 -10.315 1.00 92.81 83 THR A C 1
ATOM 592 O O . THR A 1 83 ? 20.249 2.781 -9.470 1.00 92.81 83 THR A O 1
ATOM 595 N N . THR A 1 84 ? 18.253 2.672 -10.489 1.00 92.94 84 THR A N 1
ATOM 596 C CA . THR A 1 84 ? 17.593 3.736 -9.737 1.00 92.94 84 THR A CA 1
ATOM 597 C C . THR A 1 84 ? 16.998 3.164 -8.447 1.00 92.94 84 THR A C 1
ATOM 599 O O . THR A 1 84 ? 16.036 2.397 -8.527 1.00 92.94 84 THR A O 1
ATOM 602 N N . PRO A 1 85 ? 17.468 3.559 -7.245 1.00 92.69 85 PRO A N 1
ATOM 603 C CA . PRO A 1 85 ? 17.013 2.959 -5.984 1.00 92.69 85 PRO A CA 1
ATOM 604 C C . PRO A 1 85 ? 15.499 3.049 -5.762 1.00 92.69 85 PRO A C 1
ATOM 606 O O . PRO A 1 85 ? 14.884 2.109 -5.267 1.00 92.69 85 PRO A O 1
ATOM 609 N N . ALA A 1 86 ? 14.876 4.152 -6.188 1.00 92.19 86 ALA A N 1
ATOM 610 C CA . ALA A 1 86 ? 13.431 4.339 -6.084 1.00 92.19 86 ALA A CA 1
ATOM 611 C C . ALA A 1 86 ? 12.628 3.291 -6.870 1.00 92.19 86 ALA A C 1
ATOM 613 O O . ALA A 1 86 ? 11.510 2.980 -6.480 1.00 92.19 86 ALA A O 1
ATOM 614 N N . ASN A 1 87 ? 13.183 2.729 -7.948 1.00 92.81 87 ASN A N 1
ATOM 615 C CA . ASN A 1 87 ? 12.506 1.711 -8.748 1.00 92.81 87 ASN A CA 1
ATOM 616 C C . ASN A 1 87 ? 12.629 0.313 -8.123 1.00 92.81 87 ASN A C 1
ATOM 618 O O . ASN A 1 87 ? 11.849 -0.563 -8.465 1.00 92.81 87 ASN A O 1
ATOM 622 N N . GLN A 1 88 ? 13.554 0.089 -7.190 1.00 94.38 88 GLN A N 1
ATOM 623 C CA . GLN A 1 88 ? 13.809 -1.239 -6.621 1.00 94.38 88 GLN A CA 1
ATOM 624 C C . GLN A 1 88 ? 12.922 -1.572 -5.411 1.00 94.38 88 GLN A C 1
ATOM 626 O O . GLN A 1 88 ? 12.800 -2.740 -5.036 1.00 94.38 88 GLN A O 1
ATOM 631 N N . VAL A 1 89 ? 12.327 -0.562 -4.765 1.00 96.50 89 VAL A N 1
ATOM 632 C CA . VAL A 1 89 ? 11.622 -0.715 -3.483 1.00 96.50 89 VAL A CA 1
ATOM 633 C C . VAL A 1 89 ? 10.263 -0.024 -3.487 1.00 96.50 89 VAL A C 1
ATOM 635 O O . VAL A 1 89 ? 10.101 1.066 -4.027 1.00 96.50 89 VAL A O 1
ATOM 638 N N . ILE A 1 90 ? 9.298 -0.637 -2.810 1.00 97.44 90 ILE A N 1
ATOM 639 C CA . ILE A 1 90 ? 8.003 -0.043 -2.484 1.00 97.44 90 ILE A CA 1
ATOM 640 C C . ILE A 1 90 ? 8.142 0.616 -1.115 1.00 97.44 90 ILE A C 1
ATOM 642 O O . ILE A 1 90 ? 8.470 -0.046 -0.127 1.00 97.44 90 ILE A O 1
ATOM 646 N N . LYS A 1 91 ? 7.900 1.922 -1.040 1.00 97.19 91 LYS A N 1
ATOM 647 C CA . LYS A 1 91 ? 7.893 2.657 0.222 1.00 97.19 91 LYS A CA 1
ATOM 648 C C . LYS A 1 91 ? 6.487 2.599 0.809 1.00 97.19 91 LYS A C 1
ATOM 650 O O . LYS A 1 91 ? 5.546 3.086 0.192 1.00 97.19 91 LYS A O 1
ATOM 655 N N . LEU A 1 92 ? 6.350 2.007 1.989 1.00 96.94 92 LEU A N 1
ATOM 656 C CA . LEU A 1 92 ? 5.138 2.073 2.796 1.00 96.94 92 LEU A CA 1
ATOM 657 C C . LEU A 1 92 ? 5.303 3.153 3.857 1.00 96.94 92 LEU A C 1
ATOM 659 O O . LEU A 1 92 ? 6.303 3.161 4.577 1.00 96.94 92 LEU A O 1
ATOM 663 N N . VAL A 1 93 ? 4.315 4.034 3.968 1.00 95.12 93 VAL A N 1
ATOM 664 C CA . VAL A 1 93 ? 4.261 5.077 4.997 1.00 95.12 93 VAL A CA 1
ATOM 665 C C . VAL A 1 93 ? 2.903 5.020 5.675 1.00 95.12 93 VAL A C 1
ATOM 667 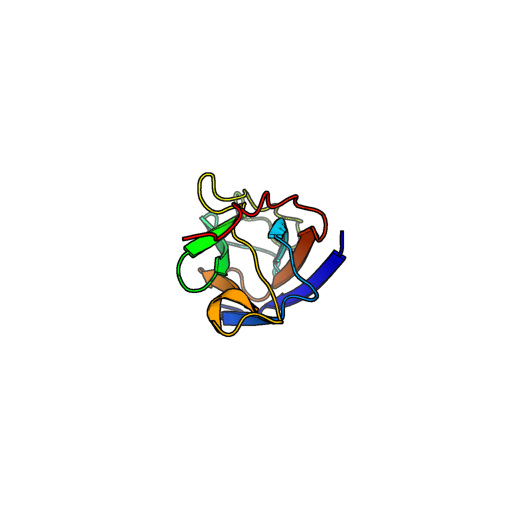O O . VAL A 1 93 ? 1.880 5.146 5.001 1.00 95.12 93 VAL A O 1
ATOM 670 N N . ALA A 1 94 ? 2.896 4.833 6.993 1.00 93.06 94 ALA A N 1
ATOM 671 C CA . ALA A 1 94 ? 1.717 5.097 7.807 1.00 93.06 94 ALA A CA 1
ATOM 672 C C . ALA A 1 94 ? 1.641 6.596 8.109 1.00 93.06 94 ALA A C 1
ATOM 674 O O . ALA A 1 94 ? 2.656 7.224 8.409 1.00 93.06 94 ALA A O 1
ATOM 675 N N . ASN A 1 95 ? 0.445 7.163 8.036 1.00 88.94 95 ASN A N 1
ATOM 676 C CA . ASN A 1 95 ? 0.182 8.530 8.450 1.00 88.94 95 ASN A CA 1
ATOM 677 C C . ASN A 1 95 ? -1.078 8.551 9.315 1.00 88.94 95 ASN A C 1
ATOM 679 O O . ASN A 1 95 ? -2.119 8.046 8.890 1.00 88.94 95 ASN A O 1
ATOM 683 N N . GLY A 1 96 ? -0.964 9.141 10.502 1.00 82.44 96 GLY A N 1
ATOM 684 C CA . GLY A 1 96 ? -2.022 9.158 11.506 1.00 82.44 96 GLY A CA 1
ATOM 685 C C . GLY A 1 96 ? -1.759 8.205 12.673 1.00 82.44 96 GLY A C 1
ATOM 686 O O . GLY A 1 96 ? -0.739 7.526 12.722 1.00 82.44 96 GLY A O 1
ATOM 687 N N . ALA A 1 97 ? -2.679 8.158 13.635 1.00 80.88 97 ALA A N 1
ATOM 688 C CA . ALA A 1 97 ? -2.435 7.552 14.949 1.00 80.88 97 ALA A CA 1
ATOM 689 C C . ALA A 1 97 ? -2.935 6.100 15.082 1.00 80.88 97 ALA A C 1
ATOM 691 O O . ALA A 1 97 ? -2.971 5.563 16.191 1.00 80.88 97 ALA A O 1
ATOM 692 N N . ALA A 1 98 ? -3.281 5.441 13.971 1.00 72.94 98 ALA A N 1
ATOM 693 C CA . ALA A 1 98 ? -3.868 4.095 13.917 1.00 72.94 98 ALA A CA 1
ATOM 694 C C . ALA A 1 98 ? -3.013 2.952 14.510 1.00 72.94 98 ALA A C 1
ATOM 696 O O . ALA A 1 98 ? -3.425 1.791 14.490 1.00 72.94 98 ALA A O 1
ATOM 697 N N . GLY A 1 99 ? -1.816 3.234 15.029 1.00 83.31 99 GLY A N 1
ATOM 698 C CA . GLY A 1 99 ? -0.923 2.225 15.590 1.00 83.31 99 GLY A CA 1
ATOM 699 C C . GLY A 1 99 ? -0.246 1.362 14.520 1.00 83.31 99 GLY A C 1
ATOM 700 O O . GLY A 1 99 ? -0.092 1.762 13.368 1.00 83.31 99 GLY A O 1
ATOM 701 N N . ALA A 1 100 ? 0.216 0.173 14.916 1.00 92.06 100 ALA A N 1
ATOM 702 C CA . ALA A 1 100 ? 0.843 -0.775 13.997 1.00 92.06 100 ALA A CA 1
ATOM 703 C C . ALA A 1 100 ? -0.187 -1.418 13.050 1.00 92.06 100 ALA A C 1
ATOM 705 O O . ALA A 1 100 ? -1.346 -1.603 13.414 1.00 92.06 100 ALA A O 1
ATOM 706 N N . ALA A 1 101 ? 0.244 -1.827 11.858 1.00 94.00 101 ALA A N 1
ATOM 707 C CA . ALA A 1 101 ? -0.600 -2.480 10.863 1.00 94.00 101 ALA A CA 1
ATOM 708 C C . ALA A 1 101 ? 0.092 -3.688 10.223 1.00 94.00 101 ALA A C 1
ATOM 710 O O . ALA A 1 101 ? 1.316 -3.741 10.099 1.00 94.00 101 ALA A O 1
ATOM 711 N N . LEU A 1 102 ? -0.708 -4.654 9.778 1.00 95.81 102 LEU A N 1
ATOM 712 C CA . LEU A 1 102 ? -0.271 -5.703 8.859 1.00 95.81 102 LEU A CA 1
ATOM 713 C C . LEU A 1 102 ? -0.760 -5.343 7.463 1.00 95.81 102 LEU A C 1
ATOM 715 O O . LEU A 1 102 ? -1.960 -5.172 7.267 1.00 95.81 102 LEU A O 1
ATOM 719 N N . VAL A 1 103 ? 0.164 -5.219 6.515 1.00 97.06 103 VAL A N 1
ATOM 720 C CA . VAL A 1 103 ? -0.106 -4.757 5.151 1.00 97.06 103 VAL A CA 1
ATOM 721 C C . VAL A 1 103 ? 0.150 -5.895 4.172 1.00 97.06 103 VAL A C 1
ATOM 723 O O . VAL A 1 103 ? 1.253 -6.435 4.124 1.00 97.06 103 VAL A O 1
ATOM 726 N N . GLU A 1 104 ? -0.859 -6.252 3.385 1.00 97.94 104 GLU A N 1
ATOM 727 C CA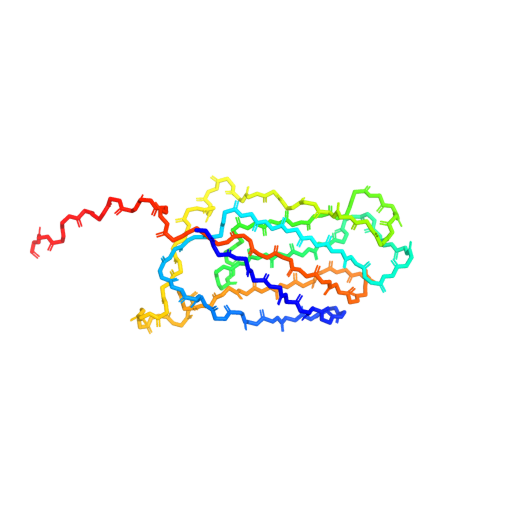 . GLU A 1 104 ? -0.739 -7.149 2.238 1.00 97.94 104 GLU A CA 1
ATOM 728 C C . GLU A 1 104 ? -0.610 -6.310 0.961 1.00 97.94 104 GLU A C 1
ATOM 730 O O . GLU A 1 104 ? -1.508 -5.543 0.603 1.00 97.94 104 GLU A O 1
ATOM 735 N N . ILE A 1 105 ? 0.516 -6.461 0.266 1.00 97.62 105 ILE A N 1
ATOM 736 C CA . ILE A 1 105 ? 0.742 -5.883 -1.057 1.00 97.62 105 ILE A CA 1
ATOM 737 C C . ILE A 1 105 ? 0.494 -6.969 -2.096 1.00 97.62 105 ILE A C 1
ATOM 739 O O . ILE A 1 105 ? 1.148 -8.015 -2.100 1.00 97.62 105 ILE A O 1
ATOM 743 N N . GLU A 1 106 ? -0.421 -6.688 -3.011 1.00 96.00 106 GLU A N 1
ATOM 744 C CA . GLU A 1 106 ? -0.684 -7.503 -4.185 1.00 96.00 106 GLU A CA 1
ATOM 745 C C . GLU A 1 106 ? 0.189 -7.000 -5.345 1.00 96.00 106 GLU A C 1
ATOM 747 O O . GLU A 1 106 ? -0.061 -5.936 -5.915 1.00 96.00 106 GLU A O 1
ATOM 752 N N . PHE A 1 107 ? 1.228 -7.756 -5.697 1.00 94.56 107 PHE A N 1
ATOM 753 C CA . PHE A 1 107 ? 2.204 -7.398 -6.726 1.00 94.56 107 PHE A CA 1
ATOM 754 C C . PHE A 1 107 ? 1.972 -8.202 -8.011 1.00 94.56 107 PHE A C 1
ATOM 756 O O . PHE A 1 107 ? 1.909 -9.437 -7.987 1.00 94.56 107 PHE A O 1
ATOM 763 N N . ASP A 1 108 ? 1.848 -7.517 -9.144 1.00 92.75 108 ASP A N 1
ATOM 764 C CA . ASP A 1 108 ? 1.632 -8.144 -10.445 1.00 92.75 108 ASP A CA 1
ATOM 765 C C . ASP A 1 108 ? 2.903 -8.107 -11.302 1.00 92.75 108 ASP A C 1
ATOM 767 O O . ASP A 1 108 ? 3.374 -7.045 -11.708 1.00 92.75 108 ASP A O 1
ATOM 771 N N . GLU A 1 109 ? 3.437 -9.296 -11.577 1.00 83.25 109 GLU A N 1
ATOM 772 C CA . GLU A 1 109 ? 4.612 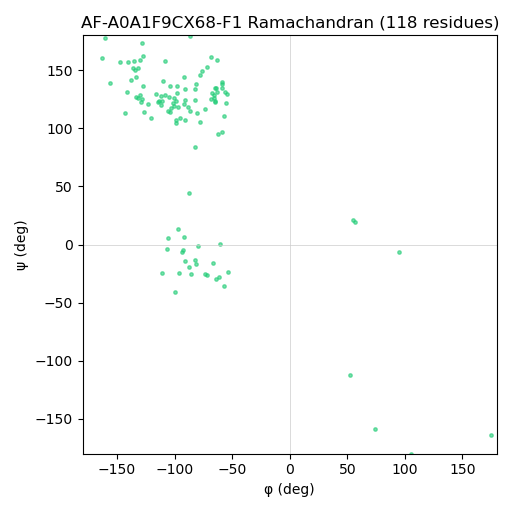-9.546 -12.423 1.00 83.25 109 GLU A CA 1
ATOM 773 C C . GLU A 1 109 ? 4.271 -9.566 -13.926 1.00 83.25 109 GLU A C 1
ATOM 775 O O . GLU A 1 109 ? 5.164 -9.514 -14.769 1.00 83.25 109 GLU A O 1
ATOM 780 N N . PHE A 1 110 ? 2.980 -9.639 -14.276 1.00 69.25 110 PHE A N 1
ATOM 781 C CA . PHE A 1 110 ? 2.499 -9.741 -15.657 1.00 69.25 110 PHE A CA 1
ATOM 782 C C . PHE A 1 110 ? 1.890 -8.445 -16.187 1.00 69.25 110 PHE A C 1
ATOM 784 O O . PHE A 1 110 ? 1.377 -8.440 -17.309 1.00 69.25 110 PHE A O 1
ATOM 791 N N . ALA A 1 111 ? 1.951 -7.349 -15.423 1.00 61.59 111 ALA A N 1
ATOM 792 C CA . ALA A 1 111 ? 1.515 -6.040 -15.884 1.00 61.59 111 ALA A CA 1
ATOM 793 C C . ALA A 1 111 ? 2.328 -5.645 -17.126 1.00 61.59 111 ALA A C 1
ATOM 795 O O . ALA A 1 111 ? 3.472 -5.203 -17.051 1.00 61.59 111 ALA A O 1
ATOM 796 N N . TYR A 1 112 ? 1.738 -5.895 -18.294 1.00 50.62 112 TYR A N 1
ATOM 797 C CA . TYR A 1 112 ? 2.355 -5.745 -19.601 1.00 50.62 112 TYR A CA 1
ATOM 798 C C . TYR A 1 112 ? 2.863 -4.313 -19.788 1.00 50.62 112 TYR A C 1
ATOM 800 O O . TYR A 1 112 ? 2.079 -3.377 -19.942 1.00 50.62 112 TYR A O 1
ATOM 808 N N . VAL A 1 113 ? 4.184 -4.139 -19.822 1.00 55.66 113 VAL A N 1
ATOM 809 C CA . VAL A 1 113 ? 4.802 -2.877 -20.231 1.00 55.66 113 VAL A CA 1
ATOM 810 C C . VAL A 1 113 ? 5.218 -3.029 -21.684 1.00 55.66 113 VAL A C 1
ATOM 812 O O . VAL A 1 113 ? 6.224 -3.670 -21.990 1.00 55.66 113 VAL A O 1
ATOM 815 N N . LYS A 1 114 ? 4.460 -2.418 -22.597 1.00 45.62 114 LYS A N 1
ATOM 816 C CA . LYS A 1 114 ? 4.932 -2.169 -23.961 1.00 45.62 114 LYS A CA 1
ATOM 817 C C . LYS A 1 114 ? 6.150 -1.246 -23.860 1.00 45.62 114 LYS A C 1
ATOM 819 O O . LYS A 1 114 ? 5.992 -0.034 -23.744 1.00 45.62 114 LYS A O 1
ATOM 824 N N . GLN A 1 115 ? 7.362 -1.799 -23.853 1.00 48.50 115 GLN A N 1
ATOM 825 C CA . GLN A 1 115 ? 8.561 -0.989 -24.054 1.00 48.50 115 GLN A CA 1
ATOM 826 C C . GLN A 1 115 ? 8.503 -0.431 -25.479 1.00 48.50 115 GLN A C 1
ATOM 828 O O . GLN A 1 115 ? 8.378 -1.188 -26.441 1.00 48.50 115 GLN A O 1
ATOM 833 N N . ALA A 1 116 ? 8.552 0.894 -25.623 1.00 53.50 116 ALA A N 1
ATOM 834 C CA . ALA A 1 116 ? 8.926 1.474 -26.904 1.00 53.50 116 ALA A CA 1
ATOM 835 C C . ALA A 1 116 ? 10.368 1.035 -27.188 1.00 53.50 116 ALA A C 1
ATOM 837 O O . ALA A 1 116 ? 11.212 1.114 -26.293 1.00 53.50 116 ALA A O 1
ATOM 838 N N . ALA A 1 117 ? 10.638 0.533 -28.393 1.00 45.47 117 ALA A N 1
ATOM 839 C CA . ALA A 1 117 ? 12.008 0.276 -28.810 1.00 45.47 117 ALA A CA 1
ATOM 840 C C . ALA A 1 117 ? 12.799 1.584 -28.663 1.00 45.47 117 ALA A C 1
ATOM 842 O O . ALA A 1 117 ? 12.410 2.608 -29.225 1.00 45.47 117 ALA A O 1
ATOM 843 N N . SER A 1 118 ? 13.863 1.563 -27.863 1.00 54.19 118 SER A N 1
ATOM 844 C CA . SER A 1 118 ? 14.805 2.674 -27.796 1.00 54.19 118 SER A CA 1
ATOM 845 C C . SER A 1 118 ? 15.774 2.528 -28.962 1.00 54.19 118 SER A C 1
ATOM 847 O O . SER A 1 118 ? 16.849 1.958 -28.800 1.00 54.19 118 SER A O 1
ATOM 849 N N . GLU A 1 119 ? 15.376 3.016 -30.133 1.00 44.62 119 GLU A N 1
ATOM 850 C CA . GLU A 1 119 ? 16.286 3.272 -31.248 1.00 44.62 119 GLU A CA 1
ATOM 851 C C . GLU A 1 119 ? 16.213 4.756 -31.621 1.00 44.62 119 GLU A C 1
ATOM 853 O O . GLU A 1 119 ? 15.205 5.226 -32.151 1.00 44.62 119 GLU A O 1
ATOM 858 N N . ALA A 1 120 ? 17.291 5.477 -31.306 1.00 47.34 120 ALA A N 1
ATOM 859 C CA . ALA A 1 120 ? 17.858 6.569 -32.095 1.00 47.34 120 ALA A CA 1
ATOM 860 C C . ALA A 1 120 ? 19.331 6.731 -31.698 1.00 47.34 120 ALA A C 1
ATOM 862 O O . ALA A 1 120 ? 19.592 6.876 -30.481 1.00 47.34 120 ALA A O 1
#

Sequence (120 aa):
MIRLLVALASDGTVYVPAPCRGVVSGLKAVYQTNTVEPGDTIIASRDTTAVNTLTAVTTAGLVVETGVPDVTNKGLVFDPADTTPANQVIKLVANGAAGAALVEIEFDEFAYVKQAASEA

Radius of gyration: 14.92 Å; Cα contacts (8 Å, |Δi|>4): 317; chains: 1; bounding box: 35×23×50 Å

pLDDT: mean 89.23, std 12.64, range [44.62, 97.94]